Protein AF-A0A2N6AW60-F1 (afdb_monomer_lite)

Structure (mmCIF, N/CA/C/O backbone):
data_AF-A0A2N6AW60-F1
#
_entry.id   AF-A0A2N6AW60-F1
#
loop_
_atom_site.group_PDB
_atom_site.id
_atom_site.type_symbol
_atom_site.label_atom_id
_atom_site.label_alt_id
_atom_site.label_comp_id
_atom_site.label_asym_id
_atom_site.label_entity_id
_atom_site.label_seq_id
_atom_site.pdbx_PDB_ins_code
_atom_site.Cartn_x
_atom_site.Cartn_y
_atom_site.Cartn_z
_atom_site.occupancy
_atom_site.B_iso_or_equiv
_atom_site.auth_seq_id
_atom_site.auth_comp_id
_atom_site.auth_asym_id
_atom_site.auth_atom_id
_atom_site.pdbx_PDB_model_num
ATOM 1 N N . MET A 1 1 ? 31.621 11.216 -21.877 1.00 40.09 1 MET A N 1
ATOM 2 C CA . MET A 1 1 ? 31.267 10.516 -20.625 1.00 40.09 1 MET A CA 1
ATOM 3 C C . MET A 1 1 ? 30.054 9.655 -20.946 1.00 40.09 1 MET A C 1
ATOM 5 O O . MET A 1 1 ? 28.971 10.197 -21.088 1.00 40.09 1 MET A O 1
ATOM 9 N N . ALA A 1 2 ? 30.258 8.371 -21.251 1.00 45.56 2 ALA A N 1
ATOM 10 C CA . ALA A 1 2 ? 29.170 7.459 -21.608 1.00 45.56 2 ALA A CA 1
ATOM 11 C C . ALA A 1 2 ? 28.563 6.897 -20.314 1.00 45.56 2 ALA A C 1
ATOM 13 O O . ALA A 1 2 ? 29.285 6.298 -19.520 1.00 45.56 2 ALA A O 1
ATOM 14 N N . MET A 1 3 ? 27.274 7.138 -20.069 1.00 44.56 3 MET A N 1
ATOM 15 C CA . MET A 1 3 ? 26.541 6.486 -18.980 1.00 44.56 3 MET A CA 1
ATOM 16 C C . MET A 1 3 ? 26.358 5.008 -19.341 1.00 44.56 3 MET A C 1
ATOM 18 O O . MET A 1 3 ? 25.831 4.686 -20.404 1.00 44.56 3 MET A O 1
ATOM 22 N N . SER A 1 4 ? 26.853 4.109 -18.488 1.00 47.31 4 SER A N 1
ATOM 23 C CA . SER A 1 4 ? 26.782 2.662 -18.706 1.00 47.31 4 SER A CA 1
ATOM 24 C C . SER A 1 4 ? 25.323 2.174 -18.705 1.00 47.31 4 SER A C 1
ATOM 26 O O . SER A 1 4 ? 24.581 2.506 -17.776 1.00 47.31 4 SER A O 1
ATOM 28 N N . PRO A 1 5 ? 24.908 1.340 -19.676 1.00 60.31 5 PRO A N 1
ATOM 29 C CA . PRO A 1 5 ? 23.507 0.950 -19.884 1.00 60.31 5 PRO A CA 1
ATOM 30 C C . PRO A 1 5 ? 22.878 0.204 -18.696 1.00 60.31 5 PRO A C 1
ATOM 32 O O . PRO A 1 5 ? 21.674 0.289 -18.486 1.00 60.31 5 PRO A O 1
ATOM 35 N N . SER A 1 6 ? 23.677 -0.467 -17.861 1.00 62.50 6 SER A N 1
ATOM 36 C CA . SER A 1 6 ? 23.178 -1.170 -16.670 1.00 62.50 6 SER A CA 1
ATOM 37 C C . SER A 1 6 ? 22.717 -0.253 -15.537 1.00 62.50 6 SER A C 1
ATOM 39 O O . SER A 1 6 ? 22.017 -0.723 -14.646 1.00 62.50 6 SER A O 1
ATOM 41 N N . LYS A 1 7 ? 23.128 1.022 -15.525 1.00 63.00 7 LYS A N 1
ATOM 42 C CA . LYS A 1 7 ? 22.705 1.962 -14.482 1.00 63.00 7 LYS A CA 1
ATOM 43 C C . LYS A 1 7 ? 21.251 2.393 -14.695 1.00 63.00 7 LYS A C 1
ATOM 45 O O . LYS A 1 7 ? 20.465 2.302 -13.766 1.00 63.00 7 LYS A O 1
ATOM 50 N N . HIS A 1 8 ? 20.895 2.752 -15.928 1.00 64.19 8 HIS A N 1
ATOM 51 C CA . HIS A 1 8 ? 19.542 3.199 -16.273 1.00 64.19 8 HIS A CA 1
ATOM 52 C C . HIS A 1 8 ? 18.469 2.154 -15.956 1.00 64.19 8 HIS A C 1
ATOM 54 O O . HIS A 1 8 ? 17.485 2.482 -15.320 1.00 64.19 8 HIS A O 1
ATOM 60 N N . ILE A 1 9 ? 18.707 0.880 -16.286 1.00 67.56 9 ILE A N 1
ATOM 61 C CA . ILE A 1 9 ? 17.736 -0.198 -16.022 1.00 67.56 9 ILE A CA 1
ATOM 62 C C . ILE A 1 9 ? 17.456 -0.363 -14.519 1.00 67.56 9 ILE A C 1
ATOM 64 O O . ILE A 1 9 ? 16.333 -0.656 -14.122 1.00 67.56 9 ILE A O 1
ATOM 68 N N . LYS A 1 10 ? 18.477 -0.182 -13.673 1.00 70.62 10 LYS A N 1
ATOM 69 C CA . LYS A 1 10 ? 18.321 -0.267 -12.215 1.00 70.62 10 LYS A CA 1
ATOM 70 C C . LYS A 1 10 ? 17.613 0.954 -11.641 1.00 70.62 10 LYS A C 1
ATOM 72 O O . LYS A 1 10 ? 16.809 0.797 -10.730 1.00 70.62 10 LYS A O 1
ATOM 77 N N . ASP A 1 11 ? 17.923 2.135 -12.167 1.00 76.69 11 ASP A N 1
ATOM 78 C CA . ASP A 1 11 ? 17.277 3.382 -11.761 1.00 76.69 11 ASP A CA 1
ATOM 79 C C . ASP A 1 11 ? 15.773 3.330 -12.118 1.00 76.69 11 ASP A C 1
ATOM 81 O O . ASP A 1 11 ? 14.939 3.627 -11.265 1.00 76.69 11 ASP A O 1
ATOM 85 N N . ASP A 1 12 ? 15.426 2.821 -13.307 1.00 78.50 12 ASP A N 1
ATOM 86 C CA . ASP A 1 12 ? 14.037 2.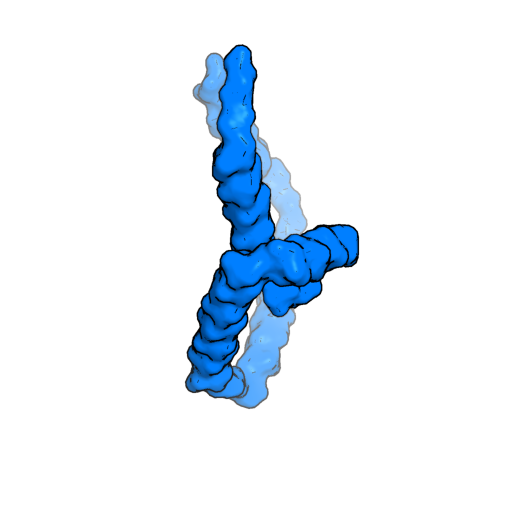621 -13.742 1.00 78.50 12 ASP A CA 1
ATOM 87 C C . ASP A 1 12 ? 13.313 1.578 -12.868 1.00 78.50 12 ASP A C 1
ATOM 89 O O . ASP A 1 12 ? 12.190 1.805 -12.421 1.00 78.50 12 ASP A O 1
ATOM 93 N N . LEU A 1 13 ? 13.957 0.440 -12.568 1.00 87.38 13 LEU A N 1
ATOM 94 C CA . LEU A 1 13 ? 13.381 -0.585 -11.690 1.00 87.38 13 LEU A CA 1
ATOM 95 C C . LEU A 1 13 ? 13.100 -0.035 -10.286 1.00 87.38 13 LEU A C 1
ATOM 97 O O . LEU A 1 13 ? 12.046 -0.322 -9.729 1.00 87.38 13 LEU A O 1
ATOM 101 N N . SER A 1 14 ? 14.014 0.771 -9.740 1.00 90.56 14 SER A N 1
ATOM 102 C CA . SER A 1 14 ? 13.845 1.401 -8.428 1.00 90.56 14 SER A CA 1
ATOM 103 C C . SER A 1 14 ? 12.688 2.401 -8.410 1.00 90.56 14 SER A C 1
ATOM 105 O O . SER A 1 14 ? 12.014 2.523 -7.387 1.00 90.56 14 SER A O 1
ATOM 107 N N . GLU A 1 15 ? 12.452 3.121 -9.509 1.00 93.25 15 GLU A N 1
ATOM 108 C CA . GLU A 1 15 ? 11.310 4.031 -9.628 1.00 93.25 15 GLU A CA 1
ATOM 109 C C . GLU A 1 15 ? 9.988 3.255 -9.623 1.00 93.25 15 GLU A C 1
ATOM 111 O O . GLU A 1 15 ? 9.067 3.605 -8.883 1.00 93.25 15 GLU A O 1
ATOM 116 N N . PHE A 1 16 ? 9.904 2.161 -10.386 1.00 95.81 16 PHE A N 1
ATOM 117 C CA . PHE A 1 16 ? 8.713 1.312 -10.388 1.00 95.81 16 PHE A CA 1
ATOM 118 C C . PHE A 1 16 ? 8.507 0.588 -9.054 1.00 95.81 16 PHE A C 1
ATOM 120 O O . PHE A 1 16 ? 7.383 0.543 -8.560 1.00 95.81 16 PHE A O 1
ATOM 127 N N . GLU A 1 17 ? 9.572 0.082 -8.432 1.00 96.19 17 GLU A N 1
ATOM 128 C CA . GLU A 1 17 ? 9.517 -0.519 -7.097 1.00 96.19 17 GLU A CA 1
ATOM 129 C C . GLU A 1 17 ? 8.924 0.456 -6.078 1.00 96.19 17 GLU A C 1
ATOM 131 O O . GLU A 1 17 ? 7.994 0.104 -5.353 1.00 96.19 17 GLU A O 1
ATOM 136 N N . ALA A 1 18 ? 9.398 1.707 -6.072 1.00 96.12 18 ALA A N 1
ATOM 137 C CA . ALA A 1 18 ? 8.876 2.730 -5.176 1.00 96.12 18 ALA A CA 1
ATOM 138 C C . ALA A 1 18 ? 7.368 2.941 -5.365 1.00 96.12 18 ALA A C 1
ATOM 140 O O . ALA A 1 18 ? 6.677 3.221 -4.394 1.00 96.12 18 ALA A O 1
ATOM 141 N N . LEU A 1 19 ? 6.839 2.773 -6.581 1.00 97.19 19 LEU A N 1
ATOM 142 C CA . LEU A 1 19 ? 5.422 2.967 -6.888 1.00 97.19 19 LEU A CA 1
ATOM 143 C C . LEU A 1 19 ? 4.515 1.771 -6.534 1.00 97.19 19 LEU A C 1
ATOM 145 O O . LEU A 1 19 ? 3.290 1.937 -6.515 1.00 97.19 19 LEU A O 1
ATOM 149 N N . LEU A 1 20 ? 5.072 0.594 -6.224 1.00 97.62 20 LEU A N 1
ATOM 150 C CA . LEU A 1 20 ? 4.297 -0.624 -5.944 1.00 97.62 20 LEU A CA 1
ATOM 151 C C . LEU A 1 20 ? 3.257 -0.465 -4.819 1.00 97.62 20 LEU A C 1
ATOM 153 O O . LEU A 1 20 ? 2.121 -0.894 -5.032 1.00 97.62 20 LEU A O 1
ATOM 157 N N . PRO A 1 21 ? 3.532 0.191 -3.672 1.00 96.69 21 PRO A N 1
ATOM 158 C CA . PRO A 1 21 ? 2.527 0.346 -2.620 1.00 96.69 21 PRO A CA 1
ATOM 159 C C . PRO A 1 21 ? 1.258 1.060 -3.103 1.00 96.69 21 PRO A C 1
ATOM 161 O O . PRO A 1 21 ? 0.143 0.662 -2.765 1.00 96.69 21 PRO A O 1
ATOM 164 N N . TRP A 1 22 ? 1.410 2.087 -3.944 1.00 97.44 22 TRP A N 1
ATOM 165 C CA . TRP A 1 22 ? 0.282 2.828 -4.510 1.00 97.44 22 TRP A CA 1
ATOM 166 C C . TRP A 1 22 ? -0.430 2.059 -5.624 1.00 97.44 22 TRP A C 1
ATOM 168 O O . TRP A 1 22 ? -1.651 2.193 -5.758 1.00 97.44 22 TRP A O 1
ATOM 178 N N . TYR A 1 23 ? 0.309 1.252 -6.395 1.00 98.00 23 TYR A N 1
ATOM 179 C CA . TYR A 1 23 ? -0.252 0.340 -7.394 1.00 98.00 23 TYR A CA 1
ATOM 180 C C . TYR A 1 23 ? -1.177 -0.683 -6.733 1.00 98.00 23 TYR A C 1
ATOM 182 O O . TYR A 1 23 ? -2.353 -0.756 -7.084 1.00 98.00 23 TYR A O 1
ATOM 190 N N . VAL A 1 24 ? -0.687 -1.395 -5.710 1.00 97.38 24 VAL A N 1
ATOM 191 C CA . VAL A 1 24 ? -1.484 -2.403 -4.995 1.00 97.38 24 VAL A CA 1
ATOM 192 C C . VAL A 1 24 ? -2.651 -1.760 -4.239 1.00 97.38 24 VAL A C 1
ATOM 194 O O . VAL A 1 24 ? -3.738 -2.327 -4.178 1.00 97.38 24 VAL A O 1
ATOM 197 N N . ALA A 1 25 ? -2.477 -0.548 -3.704 1.00 95.81 25 ALA A N 1
ATOM 198 C CA . ALA A 1 25 ? -3.579 0.206 -3.105 1.00 95.81 25 ALA A CA 1
ATOM 199 C C . ALA A 1 25 ? -4.620 0.707 -4.132 1.00 95.81 25 ALA A C 1
ATOM 201 O O . ALA A 1 25 ? -5.666 1.217 -3.732 1.00 95.81 25 ALA A O 1
ATOM 202 N N . GLY A 1 26 ? -4.349 0.613 -5.440 1.00 96.44 26 GLY A N 1
ATOM 203 C CA . GLY A 1 26 ? -5.242 1.098 -6.497 1.00 96.44 26 GLY A CA 1
ATOM 204 C C . GLY A 1 26 ? -5.366 2.625 -6.544 1.00 96.44 26 GLY A C 1
ATOM 205 O O . GLY A 1 26 ? -6.391 3.146 -6.975 1.00 96.44 26 GLY A O 1
ATOM 206 N N . THR A 1 27 ? -4.346 3.348 -6.072 1.00 97.44 27 THR A N 1
ATOM 207 C CA . THR A 1 27 ? -4.379 4.816 -5.891 1.00 97.44 27 THR A CA 1
ATOM 208 C C . THR A 1 27 ? -3.521 5.586 -6.892 1.00 97.44 27 THR A C 1
ATOM 210 O O . THR A 1 27 ? -3.459 6.813 -6.833 1.00 97.44 27 THR A O 1
ATOM 213 N N . LEU A 1 28 ? -2.859 4.891 -7.819 1.00 97.50 28 LEU A N 1
ATOM 214 C CA . LEU A 1 28 ? -2.133 5.536 -8.908 1.00 97.50 28 LEU A CA 1
ATOM 215 C C . LEU A 1 28 ? -3.088 6.174 -9.920 1.00 97.50 28 LEU A C 1
ATOM 217 O O . LEU A 1 28 ? -4.150 5.636 -10.232 1.00 97.50 28 LEU A O 1
ATOM 221 N N . GLU A 1 29 ? -2.648 7.288 -10.505 1.00 96.88 29 GLU A N 1
ATOM 222 C CA . GLU A 1 29 ? -3.324 7.896 -11.650 1.00 96.88 29 GLU A CA 1
ATOM 223 C C . GLU A 1 29 ? -3.439 6.897 -12.818 1.00 96.88 29 GLU A C 1
ATOM 225 O O . GLU A 1 29 ? -2.520 6.097 -13.035 1.00 96.88 29 GLU A O 1
ATOM 230 N N . PRO A 1 30 ? -4.500 6.959 -13.647 1.00 97.50 30 PRO A N 1
ATOM 231 C CA . PRO A 1 30 ? -4.751 5.955 -14.685 1.00 97.50 30 PRO A CA 1
ATOM 232 C C . PRO A 1 30 ? -3.600 5.763 -15.680 1.00 97.50 30 PRO A C 1
ATOM 234 O O . PRO A 1 30 ? -3.408 4.678 -16.222 1.00 97.50 30 PRO A O 1
ATOM 237 N N . GLU A 1 31 ? -2.839 6.819 -15.965 1.00 95.81 31 GLU A N 1
ATOM 238 C CA . GLU A 1 31 ? -1.665 6.734 -16.835 1.00 95.81 31 GLU A CA 1
ATOM 239 C C . GLU A 1 31 ? -0.484 6.027 -16.163 1.00 95.81 31 GLU A C 1
ATOM 241 O O . GLU A 1 31 ? 0.192 5.228 -16.811 1.00 95.81 31 GLU A O 1
ATOM 246 N N . ALA A 1 32 ? -0.261 6.282 -14.874 1.00 95.31 32 ALA A N 1
ATOM 247 C CA . ALA A 1 32 ? 0.767 5.606 -14.092 1.00 95.31 32 ALA A CA 1
ATOM 248 C C . ALA A 1 32 ? 0.433 4.119 -13.909 1.00 95.31 32 ALA A C 1
ATOM 250 O O . ALA A 1 32 ? 1.324 3.287 -14.048 1.00 95.31 32 ALA A O 1
ATOM 251 N N . MET A 1 33 ? -0.849 3.786 -13.717 1.00 97.50 33 MET A N 1
ATOM 252 C CA . MET A 1 33 ? -1.327 2.402 -13.669 1.00 97.50 33 MET A CA 1
ATOM 253 C C . MET A 1 33 ? -0.947 1.633 -14.943 1.00 97.50 33 MET A C 1
ATOM 255 O O . MET A 1 33 ? -0.249 0.630 -14.872 1.00 97.50 33 MET A O 1
ATOM 259 N N . ARG A 1 34 ? -1.274 2.178 -16.127 1.00 97.44 34 ARG A N 1
ATOM 260 C CA . ARG A 1 34 ? -0.927 1.545 -17.415 1.00 97.44 34 ARG A CA 1
ATOM 261 C C . ARG A 1 34 ? 0.580 1.392 -17.629 1.00 97.44 34 ARG A C 1
ATOM 263 O O . ARG A 1 34 ? 1.017 0.420 -18.239 1.00 97.44 34 ARG A O 1
ATOM 270 N N . ARG A 1 35 ? 1.379 2.373 -17.191 1.00 95.56 35 ARG A N 1
ATOM 271 C CA . ARG A 1 35 ? 2.847 2.282 -17.270 1.00 95.56 35 ARG A CA 1
ATOM 272 C C . ARG A 1 35 ? 3.382 1.178 -16.363 1.00 95.56 35 ARG A C 1
ATOM 274 O O . ARG A 1 35 ? 4.277 0.457 -16.787 1.00 95.56 35 ARG A O 1
ATOM 281 N N . MET A 1 36 ? 2.827 1.048 -15.159 1.00 97.00 36 MET A N 1
ATOM 282 C CA . MET A 1 36 ? 3.180 -0.019 -14.227 1.00 97.00 36 MET A CA 1
ATOM 283 C C . MET A 1 36 ? 2.830 -1.393 -14.799 1.00 97.00 36 MET A C 1
ATOM 285 O O . MET A 1 36 ? 3.687 -2.269 -14.800 1.00 97.00 36 MET A O 1
ATOM 289 N N . ASP A 1 37 ? 1.630 -1.560 -15.364 1.00 97.56 37 ASP A N 1
ATOM 290 C CA . ASP A 1 37 ? 1.211 -2.820 -15.993 1.00 97.56 37 ASP A CA 1
ATOM 291 C C . ASP A 1 37 ? 2.203 -3.253 -17.087 1.00 97.56 37 ASP A C 1
ATOM 293 O O . ASP A 1 37 ? 2.702 -4.378 -17.080 1.00 97.56 37 ASP A O 1
ATOM 297 N N . ALA A 1 38 ? 2.585 -2.329 -17.974 1.00 96.19 38 ALA A N 1
ATOM 298 C CA . ALA A 1 38 ? 3.575 -2.603 -19.016 1.00 96.19 38 ALA A CA 1
ATOM 299 C C . ALA A 1 38 ? 4.970 -2.941 -18.448 1.00 96.19 38 ALA A C 1
ATOM 301 O O . ALA A 1 38 ? 5.672 -3.800 -18.986 1.00 96.19 38 ALA A O 1
ATOM 302 N N . ALA A 1 39 ? 5.390 -2.283 -17.363 1.00 95.00 39 ALA A N 1
ATOM 303 C CA . ALA A 1 39 ? 6.662 -2.569 -16.700 1.00 95.00 39 ALA A CA 1
ATOM 304 C C . ALA A 1 39 ? 6.661 -3.949 -16.016 1.00 95.00 39 ALA A C 1
ATOM 306 O O . ALA A 1 39 ? 7.659 -4.671 -16.087 1.00 95.00 39 ALA A O 1
ATOM 307 N N . LEU A 1 40 ? 5.540 -4.340 -15.405 1.00 96.31 40 LEU A N 1
ATOM 308 C CA . LEU A 1 40 ? 5.338 -5.652 -14.785 1.00 96.31 40 LEU A CA 1
ATOM 309 C C . LEU A 1 40 ? 5.344 -6.782 -15.818 1.00 96.31 40 LEU A C 1
ATOM 311 O O . LEU A 1 40 ? 5.919 -7.840 -15.568 1.00 96.31 40 LEU A O 1
ATOM 315 N N . GLU A 1 41 ? 4.759 -6.561 -16.996 1.00 96.44 41 GLU A N 1
ATOM 316 C CA . GLU A 1 41 ? 4.833 -7.515 -18.110 1.00 96.44 41 GLU A CA 1
ATOM 317 C C . GLU A 1 41 ? 6.271 -7.694 -18.622 1.00 96.44 41 GLU A C 1
ATOM 319 O O . GLU A 1 41 ? 6.673 -8.798 -18.995 1.00 96.44 41 GLU A O 1
ATOM 324 N N . ALA A 1 42 ? 7.063 -6.620 -18.625 1.00 93.00 42 ALA A N 1
ATOM 325 C CA . ALA A 1 42 ? 8.424 -6.626 -19.150 1.00 93.00 42 ALA A CA 1
ATOM 326 C C . ALA A 1 42 ? 9.484 -7.134 -18.153 1.00 93.00 42 ALA A C 1
ATOM 328 O O . ALA A 1 42 ? 10.564 -7.551 -18.579 1.00 93.00 42 ALA A O 1
ATOM 329 N N . SER A 1 43 ? 9.212 -7.091 -16.842 1.00 95.06 43 SER A N 1
ATOM 330 C CA . SER A 1 43 ? 10.212 -7.333 -15.796 1.00 95.06 43 SER A CA 1
ATOM 331 C C . SER A 1 43 ? 9.786 -8.415 -14.792 1.00 95.06 43 SER A C 1
ATOM 333 O O . SER A 1 43 ? 9.038 -8.143 -13.850 1.00 95.06 43 SER A O 1
ATOM 335 N N . PRO A 1 44 ? 10.354 -9.634 -14.893 1.00 95.06 44 PRO A N 1
ATOM 336 C CA . PRO A 1 44 ? 10.174 -10.678 -13.880 1.00 95.06 44 PRO A CA 1
ATOM 337 C C . PRO A 1 44 ? 10.715 -10.291 -12.497 1.00 95.06 44 PRO A C 1
ATOM 339 O O . PRO A 1 44 ? 10.329 -10.868 -11.485 1.00 95.06 44 PRO A O 1
ATOM 342 N N . GLU A 1 45 ? 11.661 -9.353 -12.433 1.00 95.50 45 GLU A N 1
ATOM 343 C CA . GLU A 1 45 ? 12.164 -8.835 -11.162 1.00 95.50 45 GLU A CA 1
ATOM 344 C C . GLU A 1 45 ? 11.133 -7.938 -10.478 1.00 95.50 45 GLU A C 1
ATOM 346 O O . GLU A 1 45 ? 10.883 -8.119 -9.290 1.00 95.50 45 GLU A O 1
ATOM 351 N N . LEU A 1 46 ? 10.468 -7.063 -11.236 1.00 96.50 46 LEU A N 1
ATOM 352 C CA . LEU A 1 46 ? 9.403 -6.212 -10.709 1.00 96.50 46 LEU A CA 1
ATOM 353 C C . LEU A 1 46 ? 8.188 -7.036 -10.254 1.00 96.50 46 LEU A C 1
ATOM 355 O O . LEU A 1 46 ? 7.613 -6.735 -9.215 1.00 96.50 46 LEU A O 1
ATOM 359 N N . GLN A 1 47 ? 7.858 -8.123 -10.960 1.00 97.62 47 GLN A N 1
ATOM 360 C CA . GLN A 1 47 ? 6.820 -9.073 -10.530 1.00 97.62 47 GLN A CA 1
ATOM 361 C C . GLN A 1 47 ? 7.123 -9.694 -9.159 1.00 97.62 47 GLN A C 1
ATOM 363 O O . GLN A 1 47 ? 6.251 -9.761 -8.301 1.00 97.62 47 GLN A O 1
ATOM 368 N N . ARG A 1 48 ? 8.381 -10.079 -8.898 1.00 97.38 48 ARG A N 1
ATOM 369 C CA . ARG A 1 48 ? 8.773 -10.604 -7.576 1.00 97.38 48 ARG A CA 1
ATOM 370 C C . ARG A 1 48 ? 8.628 -9.561 -6.464 1.00 97.38 48 ARG A C 1
ATOM 372 O O . ARG A 1 48 ? 8.291 -9.917 -5.339 1.00 97.38 48 ARG A O 1
ATOM 379 N N . LEU A 1 49 ? 8.901 -8.291 -6.764 1.00 97.25 49 LEU A N 1
ATOM 380 C CA . LEU A 1 49 ? 8.713 -7.189 -5.815 1.00 97.25 49 LEU A CA 1
ATOM 381 C C . LEU A 1 49 ? 7.223 -6.904 -5.569 1.00 97.25 49 LEU A C 1
ATOM 383 O O . LEU A 1 49 ? 6.831 -6.625 -4.434 1.00 97.25 49 LEU A O 1
ATOM 387 N N . LEU A 1 50 ? 6.385 -7.029 -6.603 1.00 98.12 50 LEU A N 1
ATOM 388 C CA . LEU A 1 50 ? 4.930 -6.952 -6.476 1.00 98.12 50 LEU A CA 1
ATOM 389 C C . LEU A 1 50 ? 4.391 -8.061 -5.563 1.00 98.12 50 LEU A C 1
ATOM 391 O O . LEU A 1 50 ? 3.632 -7.759 -4.644 1.00 98.12 50 LEU A O 1
ATOM 395 N N . ASP A 1 51 ? 4.823 -9.309 -5.763 1.00 98.19 51 ASP A N 1
ATOM 396 C CA . ASP A 1 51 ? 4.427 -10.445 -4.918 1.00 98.19 51 ASP A CA 1
ATOM 397 C C . ASP A 1 51 ? 4.784 -10.208 -3.440 1.00 98.19 51 ASP A C 1
ATOM 399 O O . ASP A 1 51 ? 3.972 -10.464 -2.550 1.00 98.19 51 ASP A O 1
ATOM 403 N N . LEU A 1 52 ? 5.980 -9.668 -3.169 1.00 97.75 52 LEU A N 1
ATOM 404 C CA . LEU A 1 52 ? 6.402 -9.312 -1.811 1.00 97.75 52 LEU A CA 1
ATOM 405 C C . LEU A 1 52 ? 5.521 -8.205 -1.214 1.00 97.75 52 LEU A C 1
ATOM 407 O O . LEU A 1 52 ? 5.076 -8.317 -0.074 1.00 97.75 52 LEU A O 1
ATOM 411 N 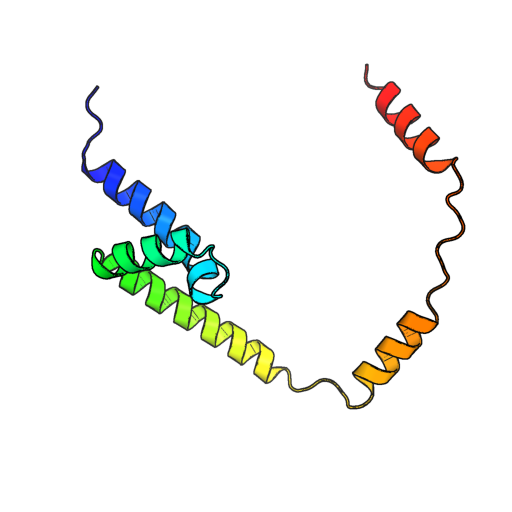N . THR A 1 53 ? 5.232 -7.163 -1.996 1.00 97.44 53 THR A N 1
ATOM 412 C CA . THR A 1 53 ? 4.387 -6.038 -1.566 1.00 97.44 53 THR A CA 1
ATOM 413 C C . THR A 1 53 ? 2.957 -6.499 -1.259 1.00 97.44 53 THR A C 1
ATOM 415 O O . THR A 1 53 ? 2.345 -6.038 -0.293 1.00 97.44 53 THR A O 1
ATOM 418 N N . LEU A 1 54 ? 2.414 -7.427 -2.055 1.00 97.94 54 LEU A N 1
ATOM 419 C CA . LEU A 1 54 ? 1.112 -8.051 -1.813 1.00 97.94 54 LEU A CA 1
ATOM 420 C 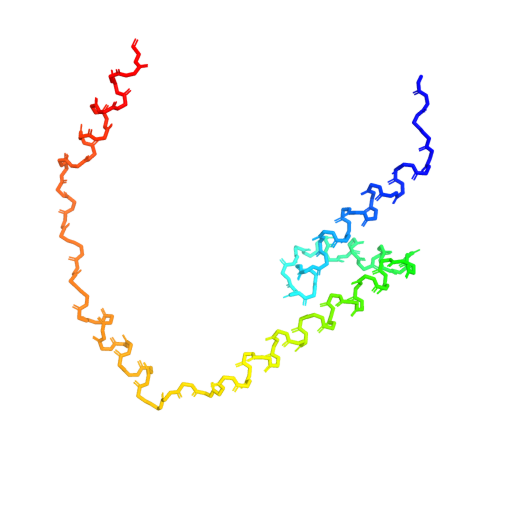C . LEU A 1 54 ? 1.107 -8.842 -0.503 1.00 97.94 54 LEU A C 1
ATOM 422 O O . LEU A 1 54 ? 0.202 -8.655 0.306 1.00 97.94 54 LEU A O 1
ATOM 426 N N . GLU A 1 55 ? 2.123 -9.669 -0.251 1.00 97.88 55 GLU A N 1
ATOM 427 C CA . GLU A 1 55 ? 2.238 -10.405 1.013 1.00 97.88 55 GLU A CA 1
ATOM 428 C C . GLU A 1 55 ? 2.261 -9.447 2.216 1.00 97.88 55 GLU A C 1
ATOM 430 O O . GLU A 1 55 ? 1.491 -9.616 3.163 1.00 97.88 55 GLU A O 1
ATOM 435 N N . GLU A 1 56 ? 3.069 -8.385 2.164 1.00 96.06 56 GLU A N 1
ATOM 436 C CA . GLU A 1 56 ? 3.126 -7.369 3.223 1.00 96.06 56 GLU A CA 1
ATOM 437 C C . GLU A 1 56 ? 1.777 -6.663 3.446 1.00 96.06 56 GLU A C 1
ATOM 439 O O . GLU A 1 56 ? 1.356 -6.448 4.593 1.00 96.06 56 GLU A O 1
ATOM 444 N N . GLN A 1 57 ? 1.062 -6.332 2.365 1.00 95.69 57 GLN A N 1
ATOM 445 C CA . GLN A 1 57 ? -0.272 -5.745 2.456 1.00 95.69 57 GLN A CA 1
ATOM 446 C C . GLN A 1 57 ? -1.258 -6.718 3.112 1.00 95.69 57 GLN A C 1
ATOM 448 O O . GLN A 1 57 ? -1.984 -6.330 4.028 1.00 95.69 57 GLN A O 1
ATOM 453 N N . HIS A 1 58 ? -1.265 -7.980 2.687 1.00 96.19 58 HIS A N 1
ATOM 454 C CA . HIS A 1 58 ? -2.140 -9.010 3.241 1.00 96.19 58 HIS A CA 1
ATOM 455 C C . HIS A 1 58 ? -1.886 -9.220 4.738 1.00 96.19 58 HIS A C 1
ATOM 457 O O . HIS A 1 58 ? -2.837 -9.315 5.515 1.00 96.19 58 HIS A O 1
ATOM 463 N N . GLN A 1 59 ? -0.622 -9.222 5.173 1.00 95.19 59 GLN A N 1
ATOM 464 C CA . GLN A 1 59 ? -0.285 -9.291 6.597 1.00 95.19 59 GLN A CA 1
ATOM 465 C C . GLN A 1 59 ? -0.802 -8.076 7.371 1.00 95.19 59 GLN A C 1
ATOM 467 O O . GLN A 1 59 ? -1.320 -8.225 8.479 1.00 95.19 59 GLN A O 1
ATOM 472 N N . SER A 1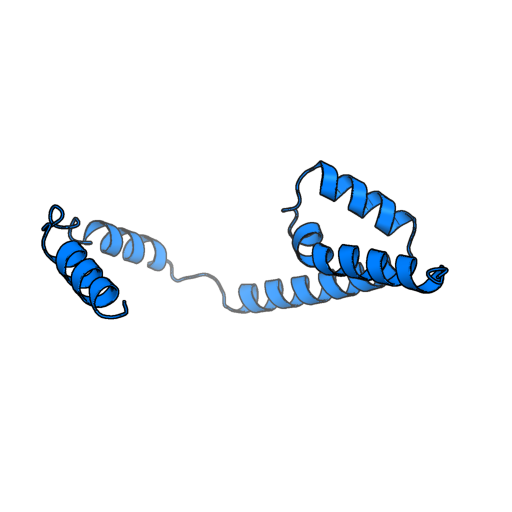 60 ? -0.705 -6.884 6.780 1.00 93.19 60 SER A N 1
ATOM 473 C CA . SER A 1 60 ? -1.202 -5.648 7.388 1.00 93.19 60 SER A CA 1
ATOM 474 C C . SER A 1 60 ? -2.726 -5.643 7.509 1.00 93.19 60 SER A C 1
ATOM 476 O O . SER A 1 60 ? -3.251 -5.276 8.560 1.00 93.19 60 SER A O 1
ATOM 478 N N . ILE A 1 61 ? -3.441 -6.085 6.469 1.00 92.94 61 ILE A N 1
ATOM 479 C CA . ILE A 1 61 ? -4.901 -6.244 6.491 1.00 92.94 61 ILE A CA 1
ATOM 480 C C . ILE A 1 61 ? -5.289 -7.225 7.594 1.00 92.94 61 ILE A C 1
ATOM 482 O O . ILE A 1 61 ? -6.052 -6.858 8.483 1.00 92.94 61 ILE A O 1
ATOM 486 N N . ARG A 1 62 ? -4.683 -8.417 7.605 1.00 94.31 62 ARG A N 1
ATOM 487 C CA . ARG A 1 62 ? -4.965 -9.455 8.601 1.00 94.31 62 ARG A CA 1
ATOM 488 C C . ARG A 1 62 ? -4.752 -8.959 10.030 1.00 94.31 62 ARG A C 1
ATOM 490 O O . ARG A 1 62 ? -5.618 -9.147 10.873 1.00 94.31 62 ARG A O 1
ATOM 497 N N . LEU A 1 63 ? -3.634 -8.278 10.295 1.00 93.75 63 LEU A N 1
ATOM 498 C CA . LEU A 1 63 ? -3.349 -7.720 11.619 1.00 93.75 63 LEU A CA 1
ATOM 499 C C . LEU A 1 63 ? -4.427 -6.724 12.070 1.00 93.75 63 LEU A C 1
ATOM 501 O O . LEU A 1 63 ? -4.756 -6.680 13.252 1.00 93.75 63 LEU A O 1
ATOM 505 N N . ASN A 1 64 ? -4.964 -5.919 11.150 1.00 91.44 64 ASN A N 1
ATOM 506 C CA . ASN A 1 64 ? -6.034 -4.971 11.461 1.00 91.44 64 ASN A CA 1
ATOM 507 C C . ASN A 1 64 ? -7.390 -5.666 11.631 1.00 91.44 64 ASN A C 1
ATOM 509 O O . ASN A 1 64 ? -8.157 -5.283 12.508 1.00 91.44 64 ASN A O 1
ATOM 513 N N . GLU A 1 65 ? -7.686 -6.689 10.832 1.00 91.81 65 GLU A N 1
ATOM 514 C CA . GLU A 1 65 ? -8.903 -7.495 10.977 1.00 91.81 65 GLU A CA 1
ATOM 515 C C . GLU A 1 65 ? -8.921 -8.260 12.310 1.00 91.81 65 GLU A C 1
ATOM 517 O O . GLU A 1 65 ? -9.963 -8.327 12.968 1.00 91.81 65 GLU A O 1
ATOM 522 N N . ASP A 1 66 ? -7.759 -8.740 12.764 1.00 92.38 66 ASP A N 1
ATOM 523 C CA . ASP A 1 66 ? -7.578 -9.395 14.064 1.00 92.38 66 ASP A CA 1
ATOM 524 C C . ASP A 1 66 ? -7.866 -8.457 15.256 1.00 92.38 66 ASP A C 1
ATOM 526 O O . ASP A 1 66 ? -8.156 -8.936 16.356 1.00 92.38 66 ASP A O 1
ATOM 530 N N . LEU A 1 67 ? -7.848 -7.126 15.071 1.00 90.00 67 LEU A N 1
ATOM 531 C CA . LEU A 1 67 ? -8.259 -6.169 16.114 1.00 90.00 67 LEU A CA 1
ATOM 532 C C . LEU A 1 67 ? -9.763 -6.251 16.427 1.00 90.00 67 LEU A C 1
ATOM 534 O O . LEU A 1 67 ? -10.198 -5.783 17.482 1.00 90.00 67 LEU A O 1
ATOM 538 N N . GLY A 1 68 ? -10.550 -6.867 15.541 1.00 88.00 68 GLY A N 1
ATOM 539 C CA . GLY A 1 68 ? -11.991 -7.016 15.680 1.00 88.00 68 GLY A CA 1
ATOM 540 C C . GLY A 1 68 ? -12.776 -5.741 15.363 1.00 88.00 68 GLY A C 1
ATOM 541 O O . GLY A 1 68 ? -12.236 -4.664 15.109 1.00 88.00 68 GLY A O 1
ATOM 542 N N . ALA A 1 69 ? -14.104 -5.868 15.361 1.00 87.31 69 ALA A N 1
ATOM 543 C CA . ALA A 1 69 ? -14.991 -4.737 15.120 1.00 87.31 69 ALA A CA 1
ATOM 544 C C . ALA A 1 69 ? -15.021 -3.783 16.332 1.00 87.31 69 ALA A C 1
ATOM 546 O O . ALA A 1 69 ? -14.956 -4.240 17.479 1.00 87.31 69 ALA A O 1
ATOM 547 N N . PRO A 1 70 ? -15.187 -2.465 16.112 1.00 86.88 70 PRO A N 1
ATOM 548 C CA . PRO A 1 70 ? -15.423 -1.531 17.207 1.00 86.88 70 PRO A CA 1
ATOM 549 C C . PRO A 1 70 ? -16.707 -1.893 17.975 1.00 86.88 70 PRO A C 1
ATOM 551 O O . PRO A 1 70 ? -17.596 -2.569 17.450 1.00 86.88 70 PRO A O 1
ATOM 554 N N . SER A 1 71 ? -16.829 -1.426 19.224 1.00 89.62 71 SER A N 1
ATOM 555 C CA . SER A 1 71 ? -18.043 -1.653 20.020 1.00 89.62 71 SER A CA 1
ATOM 556 C C . SER A 1 71 ? -19.284 -1.085 19.319 1.00 89.62 71 SER A C 1
ATOM 558 O O . SER A 1 71 ? -19.209 -0.097 18.586 1.00 89.62 71 SER A O 1
ATOM 560 N N . SER A 1 72 ? -20.462 -1.649 19.602 1.00 92.94 72 SER A N 1
ATOM 561 C CA . SER A 1 72 ? -21.728 -1.158 19.035 1.00 92.94 72 SER A CA 1
ATOM 562 C C . SER A 1 72 ? -22.047 0.297 19.411 1.00 92.94 72 SER A C 1
ATOM 564 O O . SER A 1 72 ? -22.857 0.933 18.741 1.00 92.94 72 SER A O 1
ATOM 566 N N . SER A 1 73 ? -21.427 0.830 20.473 1.00 94.94 73 SER A N 1
ATOM 567 C CA . SER A 1 73 ? -21.566 2.229 20.895 1.00 94.94 73 SER A CA 1
ATOM 568 C C . SER A 1 73 ? -20.535 3.169 20.267 1.00 94.94 73 SER A C 1
ATOM 570 O O . SER A 1 73 ? -20.741 4.376 20.306 1.00 94.94 73 SER A O 1
ATOM 572 N N . ALA A 1 74 ? -19.462 2.658 19.652 1.00 95.38 74 ALA A N 1
ATOM 573 C CA . ALA A 1 74 ? -18.334 3.478 19.209 1.00 95.38 74 ALA A CA 1
ATOM 574 C C . ALA A 1 74 ? -18.745 4.588 18.230 1.00 95.38 74 ALA A C 1
ATOM 576 O O . ALA A 1 74 ? -18.312 5.733 18.367 1.00 95.38 74 ALA A O 1
ATOM 577 N N . LEU A 1 75 ? -19.606 4.267 17.259 1.00 95.69 75 LEU A N 1
ATOM 578 C CA . LEU A 1 75 ? -20.099 5.245 16.291 1.00 95.69 75 LEU A CA 1
ATOM 579 C C . LEU A 1 75 ? -21.065 6.266 16.939 1.00 95.69 75 LEU A C 1
ATOM 581 O O . LEU A 1 75 ? -20.828 7.464 16.770 1.00 95.69 75 LEU A O 1
ATOM 585 N N . PRO A 1 76 ? -22.098 5.859 17.714 1.00 96.50 76 PRO A N 1
ATOM 586 C CA . PRO A 1 76 ? -22.906 6.796 18.501 1.00 96.50 76 PRO A CA 1
ATOM 587 C C . PRO A 1 76 ? -22.088 7.735 19.401 1.00 96.50 76 PRO A C 1
ATOM 589 O O . PRO A 1 76 ? -22.314 8.946 19.385 1.00 96.50 76 PRO A O 1
ATOM 592 N N . ASP A 1 77 ? -21.119 7.196 20.143 1.00 97.00 77 ASP A N 1
ATOM 593 C CA . ASP A 1 77 ? -20.291 7.952 21.088 1.00 97.00 77 ASP A CA 1
ATOM 594 C C . ASP A 1 77 ? -19.418 8.984 20.359 1.00 97.00 77 ASP A C 1
ATOM 596 O O . ASP A 1 77 ? -19.295 10.130 20.798 1.00 97.00 77 ASP A O 1
ATOM 600 N N . LEU A 1 78 ? -18.844 8.608 19.210 1.00 96.38 78 LEU A N 1
ATOM 601 C CA . LEU A 1 78 ? -18.088 9.521 18.356 1.00 96.38 78 LEU A CA 1
ATOM 602 C C . LEU A 1 78 ? -18.963 10.680 17.861 1.00 96.38 78 LEU A C 1
ATOM 604 O O . LEU A 1 78 ? -18.574 11.840 17.995 1.00 96.38 78 LEU A O 1
ATOM 608 N N . MET A 1 79 ? -20.150 10.385 17.326 1.00 97.06 79 MET A N 1
ATOM 609 C CA . MET A 1 79 ? -21.056 11.412 16.795 1.00 97.06 79 MET A CA 1
ATOM 610 C C . MET A 1 79 ? -21.541 12.369 17.888 1.00 97.06 79 MET A C 1
ATOM 612 O O . MET A 1 79 ? -21.603 13.578 17.664 1.00 97.06 79 MET A O 1
ATOM 616 N N . ALA A 1 80 ? -21.817 11.856 19.090 1.00 97.12 80 ALA A N 1
ATOM 617 C CA . ALA A 1 80 ? -22.167 12.685 20.240 1.00 97.12 80 ALA A CA 1
ATOM 618 C C . ALA A 1 80 ? -21.028 13.642 20.632 1.00 97.12 80 ALA A C 1
ATOM 620 O O . ALA A 1 80 ? -21.279 14.806 20.942 1.00 97.12 80 ALA A O 1
ATOM 621 N N . ARG A 1 81 ? -19.772 13.179 20.581 1.00 95.88 81 ARG A N 1
ATOM 622 C CA . ARG A 1 81 ? -18.597 14.014 20.874 1.00 95.88 81 ARG A CA 1
ATOM 623 C C . ARG A 1 81 ? -18.370 15.090 19.817 1.00 95.88 81 ARG A C 1
ATOM 625 O O . ARG A 1 81 ? -18.144 16.227 20.209 1.00 95.88 81 ARG A O 1
ATOM 632 N N . ILE A 1 82 ? -18.501 14.760 18.529 1.00 94.88 82 ILE A N 1
ATOM 633 C CA . ILE A 1 82 ? -18.414 15.737 17.427 1.00 94.88 82 ILE A CA 1
ATOM 634 C C . ILE A 1 82 ? -19.485 16.825 17.596 1.00 94.88 82 ILE A C 1
ATOM 636 O O . ILE A 1 82 ? -19.190 18.009 17.491 1.00 94.88 82 ILE A O 1
ATOM 640 N N . ALA A 1 83 ? -20.725 16.447 17.920 1.00 94.00 83 ALA A N 1
ATOM 641 C CA . ALA A 1 83 ? -21.806 17.410 18.144 1.00 94.00 83 ALA A CA 1
ATOM 642 C C . ALA A 1 83 ? -21.572 18.324 19.363 1.00 94.00 83 ALA A C 1
ATOM 644 O O . ALA A 1 83 ? -22.087 19.440 19.407 1.00 94.00 83 ALA A O 1
ATOM 645 N N . ALA A 1 84 ? -20.810 17.852 20.352 1.00 94.19 84 ALA A N 1
ATOM 646 C CA . ALA A 1 84 ? -20.445 18.612 21.541 1.00 94.19 84 ALA A CA 1
ATOM 647 C C . ALA A 1 84 ? -19.196 19.491 21.346 1.00 94.19 84 ALA A C 1
ATOM 649 O O . ALA A 1 84 ? -18.846 20.240 22.263 1.00 94.19 84 ALA A O 1
ATOM 650 N N . GLU A 1 85 ? -18.514 19.412 20.196 1.00 91.75 85 GLU A N 1
ATOM 651 C CA . GLU A 1 85 ? -17.352 20.256 19.931 1.00 91.75 85 GLU A CA 1
ATOM 652 C C . GLU A 1 85 ? -17.765 21.737 19.927 1.00 91.75 85 GLU A C 1
ATOM 654 O O . GLU A 1 85 ? -18.696 22.137 19.218 1.00 91.75 85 GLU A O 1
ATOM 659 N N . PRO A 1 86 ? -17.102 22.589 20.732 1.00 84.38 86 PRO A N 1
ATOM 660 C CA . PRO A 1 86 ? -17.392 24.009 20.725 1.00 84.38 86 PRO A CA 1
ATOM 661 C C . PRO A 1 86 ? -17.009 24.579 19.362 1.00 84.38 86 PRO A C 1
ATOM 663 O O . PRO A 1 86 ? -15.884 24.400 18.895 1.00 84.38 86 PRO A O 1
ATOM 666 N N . GLN A 1 87 ? -17.935 25.313 18.745 1.00 79.56 87 GLN A N 1
ATOM 667 C CA . GLN A 1 87 ? -17.645 26.003 17.494 1.00 79.56 87 GLN A CA 1
ATOM 668 C C . GLN A 1 87 ? -16.428 26.913 17.685 1.00 79.56 87 GLN A C 1
ATOM 670 O O . GLN A 1 87 ? -16.348 27.597 18.717 1.00 79.56 87 GLN A O 1
ATOM 675 N N . PRO A 1 88 ? -15.483 26.950 16.726 1.00 70.00 88 PRO A N 1
ATOM 676 C CA . PRO A 1 88 ? -14.332 27.826 16.833 1.00 70.00 88 PRO A CA 1
ATOM 677 C C . PRO A 1 88 ? -14.840 29.247 17.061 1.00 70.00 88 PRO A C 1
ATOM 679 O O . PRO A 1 88 ? -15.559 29.814 16.236 1.00 70.00 88 PRO A O 1
ATOM 682 N N . SER A 1 89 ? -14.499 29.816 18.223 1.00 64.81 89 SER A N 1
ATOM 683 C CA . SER A 1 89 ? -14.809 31.210 18.517 1.00 64.81 89 SER A CA 1
ATOM 684 C C . SER A 1 89 ? -14.244 32.044 17.374 1.00 64.81 89 SER A C 1
ATOM 686 O O . SER A 1 89 ? -13.065 31.868 17.049 1.00 64.81 89 SER A O 1
ATOM 688 N N . ALA A 1 90 ? -15.072 32.905 16.772 1.00 67.25 90 ALA A N 1
ATOM 689 C CA . ALA A 1 90 ? -14.678 33.783 15.676 1.00 67.25 90 ALA A CA 1
ATOM 690 C C . ALA A 1 90 ? -13.246 34.295 15.885 1.00 67.25 90 ALA A C 1
ATOM 692 O O . ALA A 1 90 ? -12.909 34.796 16.963 1.00 67.25 90 ALA A O 1
ATOM 693 N N . PHE A 1 91 ? -12.411 34.081 14.868 1.00 60.69 91 PHE A N 1
ATOM 694 C CA . PHE A 1 91 ? -10.983 34.369 14.844 1.00 60.69 91 PHE A CA 1
ATOM 695 C C . PHE A 1 91 ? -10.663 35.660 15.608 1.00 60.69 91 PHE A C 1
ATOM 697 O O . PHE A 1 91 ? -10.989 36.754 15.150 1.00 60.69 91 PHE A O 1
ATOM 704 N N . ARG A 1 92 ? -10.042 35.554 16.790 1.00 62.47 92 ARG A N 1
ATOM 705 C CA . ARG A 1 92 ? -9.510 36.728 17.492 1.00 62.47 92 ARG A CA 1
ATOM 706 C C . ARG A 1 92 ? -8.198 37.106 16.795 1.00 62.47 92 ARG A C 1
ATOM 708 O O . ARG A 1 92 ? -7.231 36.355 16.930 1.00 62.47 92 ARG A O 1
ATOM 715 N N . PRO A 1 93 ? -8.106 38.251 16.092 1.00 57.47 93 PRO A N 1
ATOM 716 C CA . PRO A 1 93 ? -6.984 38.594 15.203 1.00 57.47 93 P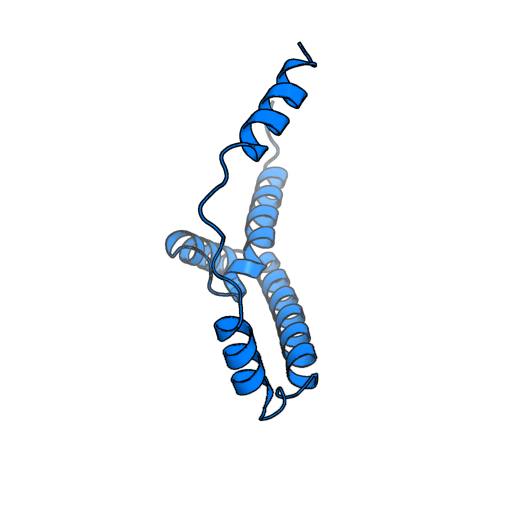RO A CA 1
ATOM 717 C C . PRO A 1 93 ? -5.642 38.886 15.916 1.00 57.47 93 PRO A C 1
ATOM 719 O O . PRO A 1 93 ? -4.746 39.504 15.349 1.00 57.47 93 PRO A O 1
ATOM 722 N N . GLY A 1 94 ? -5.466 38.453 17.168 1.00 60.09 94 GLY A N 1
ATOM 723 C CA . GLY A 1 94 ? -4.273 38.720 17.973 1.00 60.09 94 GLY A CA 1
ATOM 724 C C . GLY A 1 94 ? -3.146 37.691 17.837 1.00 60.09 94 GLY A C 1
ATOM 725 O O . GLY A 1 94 ? -1.998 38.032 18.108 1.00 60.09 94 GLY A O 1
ATOM 726 N N . LEU A 1 95 ? -3.428 36.445 17.429 1.00 62.62 95 LEU A N 1
ATOM 727 C CA . LEU A 1 95 ? -2.416 35.374 17.441 1.00 62.62 95 LEU A CA 1
ATOM 728 C C . LEU A 1 95 ? -1.469 35.436 16.230 1.00 62.62 95 LEU A C 1
ATOM 730 O O . LEU A 1 95 ? -0.258 35.285 16.387 1.00 62.62 95 LEU A O 1
ATOM 734 N N . THR A 1 96 ? -1.987 35.770 15.044 1.00 61.50 96 THR A N 1
ATOM 735 C CA . THR A 1 96 ? -1.176 35.959 13.825 1.00 61.50 96 THR A CA 1
ATOM 736 C C . THR A 1 96 ? -0.194 37.121 13.953 1.00 61.50 96 THR A C 1
ATOM 738 O O . THR A 1 96 ? 0.919 37.055 13.434 1.00 61.50 96 THR A O 1
ATOM 741 N N . ARG A 1 97 ? -0.547 38.155 14.729 1.00 59.56 97 ARG A N 1
ATOM 742 C CA . ARG A 1 97 ? 0.338 39.295 15.004 1.00 59.56 97 ARG A CA 1
ATOM 743 C C . ARG A 1 97 ? 1.539 38.925 15.883 1.00 59.56 97 ARG A C 1
ATOM 745 O O . ARG A 1 97 ? 2.584 39.556 15.763 1.00 59.56 97 ARG A O 1
ATOM 752 N N . ARG A 1 98 ? 1.423 37.893 16.728 1.00 62.09 98 ARG A N 1
ATOM 753 C CA . ARG A 1 98 ? 2.525 37.423 17.591 1.00 62.09 98 ARG A CA 1
ATOM 754 C C . ARG A 1 98 ? 3.536 36.564 16.829 1.00 62.09 98 ARG A C 1
ATOM 756 O O . ARG A 1 98 ? 4.727 36.688 17.082 1.00 62.09 98 ARG A O 1
ATOM 763 N N . ILE A 1 99 ? 3.078 35.762 15.866 1.00 66.44 99 ILE A N 1
ATOM 764 C CA . ILE A 1 99 ? 3.958 34.952 15.004 1.00 66.44 99 ILE A CA 1
ATOM 765 C C . ILE A 1 99 ? 4.741 35.850 14.032 1.00 66.44 99 ILE A C 1
ATOM 767 O O . ILE A 1 99 ? 5.944 35.668 13.864 1.00 66.44 99 ILE A O 1
ATOM 771 N N . GLY A 1 100 ? 4.101 36.882 13.467 1.00 67.44 100 GLY A N 1
ATOM 772 C CA . GLY A 1 100 ? 4.787 37.859 12.610 1.00 67.44 100 GLY A CA 1
A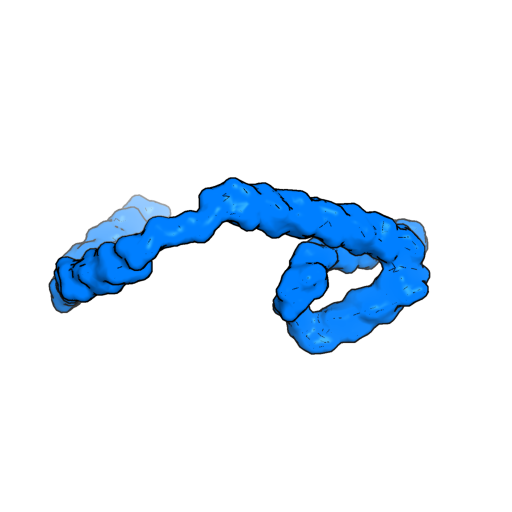TOM 773 C C . GLY A 1 100 ? 5.883 38.652 13.335 1.00 67.44 100 GLY A C 1
ATOM 774 O O . GLY A 1 100 ? 6.938 38.905 12.763 1.00 67.44 100 GLY A O 1
ATOM 775 N N . ALA A 1 101 ? 5.673 38.989 14.612 1.00 61.09 101 ALA A N 1
ATOM 776 C CA . ALA A 1 101 ? 6.689 39.659 15.427 1.00 61.09 101 ALA A CA 1
ATOM 777 C C . ALA A 1 101 ? 7.881 38.748 15.777 1.00 61.09 101 ALA A C 1
ATOM 779 O O . ALA A 1 101 ? 8.998 39.237 15.899 1.00 61.09 101 ALA A O 1
ATOM 780 N N . TRP A 1 102 ? 7.661 37.436 15.919 1.00 65.75 102 TRP A N 1
ATOM 781 C CA . TRP A 1 102 ? 8.733 36.472 16.186 1.00 65.75 102 TRP A CA 1
ATOM 782 C C . TRP A 1 102 ? 9.647 36.266 14.966 1.00 65.75 102 TRP A C 1
ATOM 784 O O . TRP A 1 102 ? 10.864 36.247 15.116 1.00 65.75 102 TRP A O 1
ATOM 794 N N . LEU A 1 103 ? 9.085 36.198 13.753 1.00 65.12 103 LEU A N 1
ATOM 795 C CA . LEU A 1 103 ? 9.872 36.061 12.516 1.00 65.12 103 LEU A CA 1
ATOM 796 C C . LEU A 1 103 ? 10.614 37.348 12.120 1.00 65.12 103 LEU A C 1
ATOM 798 O O . LEU A 1 103 ? 11.697 37.274 11.550 1.00 65.12 103 LEU A O 1
ATOM 802 N N . GLY A 1 104 ? 10.070 38.523 12.451 1.00 62.75 104 GLY A N 1
ATOM 803 C CA . GLY A 1 104 ? 10.721 39.811 12.181 1.00 62.75 104 GLY A CA 1
ATOM 804 C C . GLY A 1 104 ? 11.943 40.119 13.057 1.00 62.75 104 GLY A C 1
ATOM 805 O O . GLY A 1 104 ? 12.600 41.125 12.825 1.00 62.75 104 GLY A O 1
ATOM 806 N N . GLY A 1 105 ? 12.243 39.289 14.063 1.00 62.44 105 GLY A N 1
ATOM 807 C CA . GLY A 1 105 ? 13.432 39.426 14.914 1.00 62.44 105 GLY A CA 1
ATOM 808 C C . GLY A 1 105 ? 14.669 38.662 14.423 1.00 62.44 105 GLY A C 1
ATOM 809 O O . GLY A 1 105 ? 15.670 38.646 15.133 1.00 62.44 105 GLY A O 1
ATOM 810 N N . LEU A 1 106 ? 14.599 37.994 13.263 1.00 57.59 106 LEU A N 1
ATOM 811 C CA . LEU A 1 106 ? 15.677 37.161 12.696 1.00 57.59 106 LEU A CA 1
ATOM 812 C C . LEU A 1 106 ? 16.327 37.756 11.428 1.00 57.59 106 LEU A C 1
ATOM 814 O O . LEU A 1 106 ? 17.067 37.057 10.737 1.00 57.59 106 LEU A O 1
ATOM 818 N N . THR A 1 107 ? 16.077 39.034 11.138 1.00 52.06 107 THR A N 1
ATOM 819 C CA . THR A 1 107 ? 16.766 39.826 10.100 1.00 52.06 107 THR A CA 1
ATOM 820 C C . THR A 1 107 ? 17.424 41.036 10.732 1.00 52.06 107 THR A C 1
ATOM 822 O O . THR A 1 107 ? 18.563 41.359 10.342 1.00 52.06 107 THR A O 1
#

Secondary structure (DSSP, 8-state):
-PPPHHHHHHHHHHHHHHHHHHHHTT-S-HHHHHHHHHHHHH-HHHHHHHHHHHHHHHHHHHHHHTT-PPPTTHHHHHHHHHHTSPPPP---TTHHHHHHHHHTT--

Radius of gyration: 24.9 Å; chains: 1; bounding box: 54×50×43 Å

Sequence (107 aa):
MAMSPSKHIKDDLSEFEALLPWYVAGTLEPEAMRRMDAALEASPELQRLLDLTLEEQHQSIRLNEDLGAPSSSALPDLMARIAAEPQPSAFRPGLTRRIGAWLGGLT

pLDDT: mean 84.88, std 16.15, range [40.09, 98.19]

Foldseek 3Di:
DDDDPVVVVVVVLVVLLVCLLCLVVVNDDPVVVVVNVVVCVVDPPSVVSNVVSVVVVVVVVVVVVVVDDDDPCPVVVVVVVVVVDDDPDPDPPPPVVVVVVVVVVPD